Protein AF-A0A1H8M5D3-F1 (afdb_monomer)

Sequence (94 aa):
MDGDWESPDIALFLELFLINGEATSKYARGTSGIMRVVERVRHWMHANTKTGSKRNISAHYDLGNDFYGQWLDPTMTYSSALYSTGARDLQSAQ

Mean predicted aligned error: 10.5 Å

InterPro domains:
  IPR029063 S-adenosyl-L-methionine-dependent methyltransferase superfamily [G3DSA:3.40.50.150] (40-94)
  IPR029063 S-adenosyl-L-methionine-dependent methyltransferase superfamily [SSF53335] (1-84)
  IPR050723 Cyclopropane Fatty Acid Synthase/Methyltransferase [PTHR43667] (1-94)

Nearest PDB structures (foldseek):
  6gkv-assembly1_B  TM=7.501E-01  e=5.792E+00  Coptis japonica
  6gkz-assembly2_B-2  TM=3.255E-01  e=2.230E+00  Coptis japonica
  6gkz-assembly1_A  TM=3.381E-01  e=2.387E+00  Coptis japonica
  6p3o-assembly1_A-2  TM=3.972E-01  e=2.736E+00  Glaucium flavum
  6gkz-assembly1_D  TM=3.302E-01  e=4.409E+00  Coptis japonica

Solvent-accessible surface area (backbone atoms only — not comparable to full-atom values): 6056 Å² total; per-residue (Å²): 136,91,67,90,71,86,67,100,50,61,66,63,58,51,45,54,47,60,76,39,40,68,64,46,48,62,67,70,49,64,75,64,61,66,58,50,53,51,51,51,53,51,52,59,76,64,47,86,40,82,69,47,41,54,63,63,52,69,70,57,73,92,71,48,67,81,59,51,64,75,76,44,45,97,83,65,64,93,66,88,61,56,84,50,98,85,42,86,50,68,68,67,13,98

pLDDT: mean 82.28, std 13.07, range [57.81, 96.56]

Secondary structure (DSSP, 8-state):
--SS---S-HHHHHHHHHHTHHHHHHHHTTTTTHHHHHHHHHHHHT---HHHHHHHHTTS----HHHHTTTS-TT---S-----TT--SHHHH-

Structure (mmCIF, N/CA/C/O backbone):
data_AF-A0A1H8M5D3-F1
#
_entry.id   AF-A0A1H8M5D3-F1
#
loop_
_atom_site.group_PDB
_atom_site.id
_atom_site.type_symbol
_atom_site.label_atom_id
_atom_site.label_alt_id
_atom_site.label_comp_id
_atom_site.label_asym_id
_atom_site.label_entity_id
_atom_site.label_seq_id
_atom_site.pdbx_PDB_ins_code
_atom_site.Cartn_x
_atom_site.Cartn_y
_atom_site.Cartn_z
_atom_site.occupancy
_atom_site.B_iso_or_equiv
_atom_site.auth_seq_id
_atom_site.auth_comp_id
_atom_site.auth_asym_id
_atom_site.auth_atom_id
_atom_site.pdbx_PDB_model_num
ATOM 1 N N . MET A 1 1 ? 4.217 -12.145 -11.293 1.00 64.75 1 MET A N 1
ATOM 2 C CA . MET A 1 1 ? 2.940 -12.696 -11.798 1.00 64.75 1 MET A CA 1
ATOM 3 C C . MET A 1 1 ? 3.183 -13.926 -12.661 1.00 64.75 1 MET A C 1
ATOM 5 O O . MET A 1 1 ? 2.334 -14.800 -12.658 1.00 64.75 1 MET A O 1
ATOM 9 N N . ASP A 1 2 ? 4.345 -14.043 -13.310 1.00 88.81 2 ASP A N 1
ATOM 10 C CA . ASP A 1 2 ? 4.682 -15.132 -14.245 1.00 88.81 2 ASP A CA 1
ATOM 11 C C . ASP A 1 2 ? 4.990 -16.497 -13.595 1.00 88.81 2 ASP A C 1
ATOM 13 O O . ASP A 1 2 ? 5.382 -17.435 -14.277 1.00 88.81 2 ASP A O 1
ATOM 17 N N . GLY A 1 3 ? 4.780 -16.632 -12.280 1.00 90.00 3 GLY A N 1
ATOM 18 C CA . GLY A 1 3 ? 4.925 -17.906 -11.567 1.00 90.00 3 GLY A CA 1
ATOM 19 C C . GLY A 1 3 ? 6.364 -18.340 -11.275 1.00 90.00 3 GLY A C 1
ATOM 20 O O . GLY A 1 3 ? 6.571 -19.472 -10.860 1.00 90.00 3 GLY A O 1
ATOM 21 N N . ASP A 1 4 ? 7.350 -17.458 -11.449 1.00 93.44 4 ASP A N 1
ATOM 22 C CA . ASP A 1 4 ? 8.772 -17.789 -11.252 1.00 93.44 4 ASP A CA 1
ATOM 23 C C . ASP A 1 4 ? 9.130 -18.236 -9.822 1.00 93.44 4 ASP A C 1
ATOM 25 O O . ASP A 1 4 ? 10.159 -18.874 -9.603 1.00 93.44 4 ASP A O 1
ATOM 29 N N . TRP A 1 5 ? 8.312 -17.869 -8.833 1.00 93.44 5 TRP A N 1
ATOM 30 C CA . TRP A 1 5 ? 8.476 -18.249 -7.433 1.00 93.44 5 TRP A CA 1
ATOM 31 C C . TRP A 1 5 ? 7.151 -18.137 -6.675 1.00 93.44 5 TRP A C 1
ATOM 33 O O . TRP A 1 5 ? 6.231 -17.427 -7.090 1.00 93.44 5 TRP A O 1
ATOM 43 N N . GLU A 1 6 ? 7.089 -18.805 -5.526 1.00 92.75 6 GLU A N 1
ATOM 44 C CA . GLU A 1 6 ? 5.965 -18.772 -4.594 1.00 92.75 6 GLU A CA 1
ATOM 45 C C . GLU A 1 6 ? 6.462 -18.578 -3.155 1.00 92.75 6 GLU A C 1
ATOM 47 O O . GLU A 1 6 ? 7.605 -18.899 -2.825 1.00 92.75 6 GLU A O 1
ATOM 52 N N . SER A 1 7 ? 5.609 -18.026 -2.292 1.00 94.38 7 SER A N 1
ATOM 53 C CA . SER A 1 7 ? 5.869 -17.928 -0.855 1.00 94.38 7 SER A CA 1
ATOM 54 C C . SER A 1 7 ? 4.568 -18.123 -0.081 1.00 94.38 7 SER A C 1
ATOM 56 O O . SER A 1 7 ? 3.547 -17.561 -0.487 1.00 94.38 7 SER A O 1
ATOM 58 N N . PRO A 1 8 ? 4.591 -18.859 1.045 1.00 95.12 8 PRO A N 1
ATOM 59 C CA . PRO A 1 8 ? 3.438 -18.956 1.935 1.00 95.12 8 PRO A CA 1
ATOM 60 C C . PRO A 1 8 ? 3.124 -17.626 2.639 1.00 95.12 8 PRO A C 1
ATOM 62 O O . PRO A 1 8 ? 1.984 -17.411 3.038 1.00 95.12 8 PRO A O 1
ATOM 65 N N . ASP A 1 9 ? 4.113 -16.734 2.778 1.00 95.62 9 ASP A N 1
ATOM 66 C CA . ASP A 1 9 ? 3.953 -15.394 3.347 1.00 95.62 9 ASP A CA 1
ATOM 67 C C . ASP A 1 9 ? 4.890 -14.409 2.633 1.00 95.62 9 ASP A C 1
ATOM 69 O O . ASP A 1 9 ? 6.109 -14.381 2.833 1.00 95.62 9 ASP A O 1
ATOM 73 N N . ILE A 1 10 ? 4.316 -13.615 1.732 1.00 94.12 10 ILE A N 1
ATOM 74 C CA . ILE A 1 10 ? 5.066 -12.619 0.962 1.00 94.12 10 ILE A CA 1
ATOM 75 C C . ILE A 1 10 ? 5.472 -11.439 1.856 1.00 94.12 10 ILE A C 1
ATOM 77 O O . ILE A 1 10 ? 6.541 -10.865 1.646 1.00 94.12 10 ILE A O 1
ATOM 81 N N . ALA A 1 11 ? 4.659 -11.084 2.855 1.00 94.50 11 ALA A N 1
ATOM 82 C CA . ALA A 1 11 ? 4.935 -9.947 3.725 1.00 94.50 11 ALA A CA 1
ATOM 83 C C . ALA A 1 11 ? 6.173 -10.220 4.585 1.00 94.50 11 ALA A C 1
ATOM 85 O O . ALA A 1 11 ? 7.111 -9.423 4.561 1.00 94.50 11 ALA A O 1
ATOM 86 N N . LEU A 1 12 ? 6.225 -11.385 5.236 1.00 95.25 12 LEU A N 1
ATOM 87 C CA . LEU A 1 12 ? 7.374 -11.796 6.044 1.00 95.25 12 LEU A CA 1
ATOM 88 C C . LEU A 1 12 ? 8.647 -11.940 5.198 1.00 95.25 12 LEU A C 1
ATOM 90 O O . LEU A 1 12 ? 9.734 -11.533 5.614 1.00 95.25 12 LEU A O 1
ATOM 94 N N . PHE A 1 13 ? 8.518 -12.489 3.987 1.00 93.88 13 PHE A N 1
ATOM 95 C CA . PHE A 1 13 ? 9.638 -12.585 3.054 1.00 93.88 13 PHE A CA 1
ATOM 96 C C . PHE A 1 13 ? 10.218 -11.205 2.719 1.00 93.88 13 PHE A C 1
ATOM 98 O O . PHE A 1 13 ? 11.433 -11.029 2.773 1.00 93.88 13 PHE A O 1
ATOM 105 N N . LEU A 1 14 ? 9.376 -10.213 2.409 1.00 92.31 14 LEU A N 1
ATOM 106 C CA . LEU A 1 14 ? 9.829 -8.848 2.125 1.00 92.31 14 LEU A CA 1
ATOM 107 C C . LEU A 1 14 ? 10.384 -8.149 3.377 1.00 92.31 14 LEU A C 1
ATOM 109 O O . LEU A 1 14 ? 11.397 -7.451 3.285 1.00 92.31 14 LEU A O 1
ATOM 1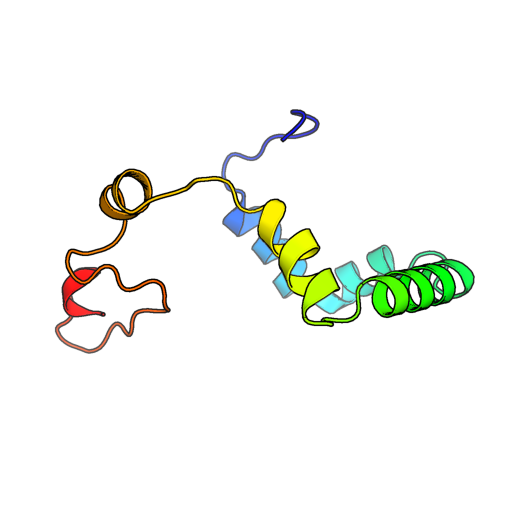13 N N . GLU A 1 15 ? 9.772 -8.368 4.542 1.00 94.62 15 GLU A N 1
ATOM 114 C CA . GLU A 1 15 ? 10.225 -7.829 5.829 1.00 94.62 15 GLU A CA 1
ATOM 115 C C . GLU A 1 15 ? 11.663 -8.256 6.154 1.00 94.62 15 GLU A C 1
ATOM 117 O O . GLU A 1 15 ? 12.475 -7.422 6.566 1.00 94.62 15 GLU A O 1
ATOM 122 N N . LEU A 1 16 ? 12.029 -9.511 5.861 1.00 93.31 16 LEU A N 1
ATOM 123 C CA . LEU A 1 16 ? 13.400 -10.004 6.013 1.00 93.31 16 LEU A CA 1
ATOM 124 C C . LEU A 1 16 ? 14.417 -9.108 5.285 1.00 93.31 16 LEU A C 1
ATOM 126 O O . LEU A 1 16 ? 15.454 -8.767 5.858 1.00 93.31 16 LEU A O 1
ATOM 130 N N . PHE A 1 17 ? 14.135 -8.691 4.048 1.00 90.56 17 PHE A N 1
ATOM 131 C CA . PHE A 1 17 ? 15.041 -7.821 3.287 1.00 90.56 17 PHE A CA 1
ATOM 132 C C . PHE A 1 17 ? 15.093 -6.397 3.832 1.00 90.56 17 PHE A C 1
ATOM 134 O O . PHE A 1 17 ? 16.162 -5.777 3.784 1.00 90.56 17 PHE A O 1
ATOM 141 N N . LEU A 1 18 ? 13.962 -5.888 4.330 1.00 90.69 18 LEU A N 1
ATOM 142 C CA . LEU A 1 18 ? 13.856 -4.546 4.903 1.00 90.69 18 LEU A CA 1
ATOM 143 C C . LEU A 1 18 ? 14.651 -4.437 6.210 1.00 90.69 18 LEU A C 1
ATOM 145 O O . LEU A 1 18 ? 15.425 -3.492 6.371 1.00 90.69 18 LEU A O 1
ATOM 149 N N . ILE A 1 19 ? 14.534 -5.429 7.098 1.00 94.69 19 ILE A N 1
ATOM 150 C CA . ILE A 1 19 ? 15.288 -5.481 8.362 1.00 94.69 19 ILE A CA 1
ATOM 151 C C . ILE A 1 19 ? 16.788 -5.679 8.094 1.00 94.69 19 ILE A C 1
ATOM 153 O O . ILE A 1 19 ? 17.625 -5.083 8.768 1.00 94.69 19 ILE A O 1
ATOM 157 N N . ASN A 1 20 ? 17.150 -6.450 7.062 1.00 92.56 20 ASN A N 1
ATOM 158 C CA . ASN A 1 20 ? 18.543 -6.692 6.667 1.00 92.56 20 ASN A CA 1
ATOM 159 C C . ASN A 1 20 ? 19.052 -5.690 5.614 1.00 92.56 20 ASN A C 1
ATOM 161 O O . ASN A 1 20 ? 19.867 -6.036 4.753 1.00 92.56 20 ASN A O 1
ATOM 165 N N . GLY A 1 21 ? 18.587 -4.438 5.676 1.00 85.75 21 GLY A N 1
ATOM 166 C CA . GLY A 1 21 ? 18.794 -3.425 4.640 1.00 85.75 21 GLY A CA 1
ATOM 167 C C . GLY A 1 21 ? 20.251 -3.220 4.207 1.00 85.75 21 GLY A C 1
ATOM 168 O O . GLY A 1 21 ? 20.508 -3.028 3.020 1.00 85.75 21 GLY A O 1
ATOM 169 N N . GLU A 1 22 ? 21.228 -3.323 5.114 1.00 82.50 22 GLU A N 1
ATOM 170 C CA . GLU A 1 22 ? 22.650 -3.211 4.754 1.00 82.50 22 GLU A CA 1
ATOM 171 C C . GLU A 1 22 ? 23.126 -4.365 3.864 1.00 82.50 22 GLU A C 1
ATOM 173 O O . GLU A 1 22 ? 23.687 -4.121 2.789 1.00 82.50 22 GLU A O 1
ATOM 178 N N . ALA A 1 23 ? 22.857 -5.610 4.270 1.00 82.69 23 ALA A N 1
ATOM 179 C CA . ALA A 1 23 ? 23.187 -6.799 3.490 1.00 82.69 23 ALA A CA 1
ATOM 180 C C . ALA A 1 23 ? 22.449 -6.770 2.146 1.00 82.69 23 ALA A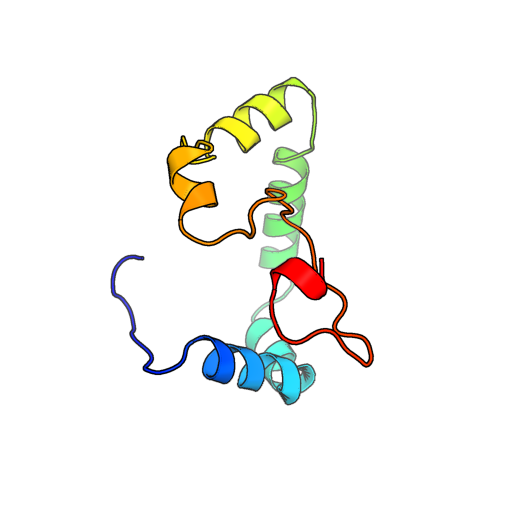 C 1
ATOM 182 O O . ALA A 1 23 ? 23.087 -6.867 1.095 1.00 82.69 23 ALA A O 1
ATOM 183 N N . THR A 1 24 ? 21.140 -6.503 2.168 1.00 80.19 24 THR A N 1
ATOM 184 C CA . THR A 1 24 ? 20.313 -6.328 0.968 1.00 80.19 24 THR A CA 1
ATOM 185 C C . THR A 1 24 ? 20.905 -5.272 0.037 1.00 80.19 24 THR A C 1
ATOM 187 O O . THR A 1 24 ? 21.062 -5.517 -1.158 1.00 80.19 24 THR A O 1
ATOM 190 N N . SER A 1 25 ? 21.318 -4.115 0.564 1.00 75.12 25 SER A N 1
ATOM 191 C CA . SER A 1 25 ? 21.892 -3.037 -0.244 1.00 75.12 25 SER A CA 1
ATOM 192 C C . SER A 1 25 ? 23.229 -3.420 -0.879 1.00 75.12 25 SER A C 1
ATOM 194 O O . SER A 1 25 ? 23.505 -3.008 -2.005 1.00 75.12 25 SER A O 1
ATOM 196 N N . LYS A 1 26 ? 24.055 -4.223 -0.199 1.00 77.62 26 LYS A N 1
ATOM 197 C CA . LYS A 1 26 ? 25.343 -4.698 -0.718 1.00 77.62 26 LYS A CA 1
ATOM 198 C C . LYS A 1 26 ? 25.148 -5.653 -1.896 1.00 77.62 26 LYS A C 1
ATOM 200 O O . LYS A 1 26 ? 25.860 -5.523 -2.889 1.00 77.62 26 LYS A O 1
ATOM 205 N N . TYR A 1 27 ? 24.164 -6.548 -1.812 1.00 72.75 27 TYR A N 1
ATOM 206 C CA . TYR A 1 27 ? 23.814 -7.465 -2.901 1.00 72.75 27 TYR A CA 1
ATOM 207 C C . TYR A 1 27 ? 23.074 -6.760 -4.048 1.00 72.75 27 TYR A C 1
ATOM 209 O O . TYR A 1 27 ? 23.377 -7.005 -5.213 1.00 72.75 27 TYR A O 1
ATOM 217 N N . ALA A 1 28 ? 22.184 -5.811 -3.743 1.00 68.69 28 ALA A N 1
ATOM 218 C CA . ALA A 1 28 ? 21.465 -5.028 -4.749 1.00 68.69 28 ALA A CA 1
ATOM 219 C C . ALA A 1 28 ? 22.374 -4.057 -5.532 1.00 68.69 28 ALA A C 1
ATOM 221 O O . ALA A 1 28 ? 22.066 -3.685 -6.661 1.00 68.69 28 ALA A O 1
ATOM 222 N N . ARG A 1 29 ? 23.512 -3.633 -4.960 1.00 62.81 29 ARG A N 1
ATOM 223 C CA . ARG A 1 29 ? 24.456 -2.679 -5.582 1.00 62.81 29 ARG A CA 1
ATOM 224 C C . ARG A 1 29 ? 25.467 -3.313 -6.555 1.00 62.81 29 ARG A C 1
ATOM 226 O O . ARG A 1 29 ? 26.472 -2.666 -6.867 1.00 62.81 29 ARG A O 1
ATOM 233 N N . GLY A 1 30 ? 25.218 -4.519 -7.072 1.00 60.47 30 GLY A N 1
ATOM 234 C CA . GLY A 1 30 ? 26.016 -5.114 -8.155 1.00 60.47 30 GLY A CA 1
ATOM 235 C C . GLY A 1 30 ? 26.226 -4.147 -9.339 1.00 60.47 30 GLY A C 1
ATOM 236 O O . GLY A 1 30 ? 25.276 -3.555 -9.842 1.00 60.47 30 GLY A O 1
ATOM 237 N N . THR A 1 31 ? 27.492 -3.924 -9.728 1.00 60.47 31 THR A N 1
ATOM 238 C CA . THR A 1 31 ? 27.972 -3.045 -10.830 1.00 60.47 31 THR A CA 1
ATOM 239 C C . THR A 1 31 ? 27.234 -1.700 -10.988 1.00 60.47 31 THR A C 1
ATOM 241 O O . THR A 1 31 ? 26.631 -1.381 -12.010 1.00 60.47 31 THR A O 1
ATOM 244 N N . SER A 1 32 ? 27.338 -0.862 -9.955 1.00 62.38 32 SER A N 1
ATOM 245 C CA . SER A 1 32 ? 26.577 0.383 -9.741 1.00 62.38 32 SER A CA 1
ATOM 246 C C . SER A 1 32 ? 26.864 1.579 -10.682 1.00 62.38 32 SER A C 1
ATOM 248 O O . SER A 1 32 ? 26.337 2.667 -10.458 1.00 62.38 32 SER A O 1
ATOM 250 N N . GLY A 1 33 ? 27.707 1.435 -11.709 1.00 65.75 33 GLY A N 1
ATOM 251 C CA . GLY A 1 33 ? 28.111 2.548 -12.586 1.00 65.75 33 GLY A CA 1
ATOM 252 C C . GLY A 1 33 ? 27.159 2.766 -13.764 1.00 65.75 33 GLY A C 1
ATOM 253 O O . GLY A 1 33 ? 26.377 3.715 -13.784 1.00 65.75 33 GLY A O 1
ATOM 254 N N . ILE A 1 34 ? 27.211 1.856 -14.739 1.00 72.00 34 ILE A N 1
ATOM 255 C CA . ILE A 1 34 ? 26.422 1.926 -15.980 1.00 72.00 34 ILE A CA 1
ATOM 256 C C . ILE A 1 34 ? 24.923 1.776 -15.706 1.00 72.00 34 ILE A C 1
ATOM 258 O O . ILE A 1 34 ? 24.133 2.557 -16.232 1.00 72.00 34 ILE A O 1
ATOM 262 N N . MET A 1 35 ? 24.522 0.853 -14.824 1.00 69.69 35 MET A N 1
ATOM 263 C CA . MET A 1 35 ? 23.102 0.625 -14.535 1.00 69.69 35 MET A CA 1
ATOM 264 C C . MET A 1 35 ? 22.433 1.850 -13.892 1.00 69.69 35 MET A C 1
ATOM 266 O O . MET A 1 35 ? 21.292 2.168 -14.205 1.00 69.69 35 MET A O 1
ATOM 270 N N . ARG A 1 36 ? 23.160 2.626 -13.071 1.00 71.06 36 ARG A N 1
ATOM 271 C CA . ARG A 1 36 ? 22.647 3.899 -12.528 1.00 71.06 36 ARG A CA 1
ATOM 272 C C . ARG A 1 36 ? 22.438 4.963 -13.597 1.00 71.06 36 ARG A C 1
ATOM 274 O O . ARG A 1 36 ? 21.505 5.753 -13.480 1.00 71.06 36 ARG A O 1
ATOM 281 N N . VAL A 1 37 ? 23.314 5.026 -14.600 1.00 77.25 37 VAL A N 1
ATOM 282 C CA . VAL A 1 37 ? 23.172 5.971 -15.717 1.00 77.25 37 VAL A CA 1
ATOM 283 C C . VAL A 1 37 ? 21.966 5.585 -16.569 1.00 77.25 37 VAL A C 1
ATOM 285 O O . VAL A 1 37 ? 21.148 6.450 -16.875 1.00 77.25 37 VAL A O 1
ATOM 288 N N . VAL A 1 38 ? 21.804 4.293 -16.864 1.00 80.19 38 VAL A N 1
ATOM 289 C CA . VAL A 1 38 ? 20.634 3.759 -17.577 1.00 80.19 38 VAL A CA 1
ATOM 290 C C . VAL A 1 38 ? 19.342 4.062 -16.815 1.00 80.19 38 VAL A C 1
ATOM 292 O O . VAL A 1 38 ? 18.422 4.632 -17.397 1.00 80.19 38 VAL A O 1
ATOM 295 N N . GLU A 1 39 ? 19.290 3.792 -15.507 1.00 76.38 39 GLU A N 1
ATOM 296 C CA . GLU A 1 39 ? 18.115 4.099 -14.680 1.00 76.38 39 GLU A CA 1
ATOM 297 C C . GLU A 1 39 ? 17.814 5.599 -14.609 1.00 76.38 39 GLU A C 1
ATOM 299 O O . GLU A 1 39 ? 16.654 6.001 -14.652 1.00 76.38 39 GLU A O 1
ATOM 304 N N . ARG A 1 40 ? 18.842 6.454 -14.559 1.00 77.56 40 ARG A N 1
ATOM 305 C CA . ARG A 1 40 ? 18.663 7.912 -14.549 1.00 77.56 40 ARG A CA 1
ATOM 306 C C . ARG A 1 40 ? 18.099 8.431 -15.871 1.00 77.56 40 ARG A C 1
ATOM 308 O O . ARG A 1 40 ? 17.201 9.271 -15.852 1.00 77.56 40 ARG A O 1
ATOM 315 N N . VAL A 1 41 ? 18.591 7.921 -17.000 1.00 82.44 41 VAL A N 1
ATOM 316 C CA . VAL A 1 41 ? 18.059 8.250 -18.333 1.00 82.44 41 VAL A CA 1
ATOM 317 C C . VAL A 1 41 ? 16.630 7.725 -18.477 1.00 82.44 41 VAL A C 1
ATOM 319 O O . VAL A 1 41 ? 15.752 8.470 -18.909 1.00 82.44 41 VAL A O 1
ATOM 322 N N . ARG A 1 42 ? 16.361 6.491 -18.034 1.00 77.75 42 ARG A N 1
ATOM 323 C CA . ARG A 1 42 ? 15.014 5.905 -18.007 1.00 77.75 42 ARG A CA 1
ATOM 324 C C . ARG A 1 42 ? 14.049 6.765 -17.192 1.00 77.75 42 ARG A C 1
ATOM 326 O O . ARG A 1 42 ? 13.000 7.140 -17.702 1.00 77.75 42 ARG A O 1
ATOM 333 N N . HIS A 1 43 ? 14.421 7.150 -15.973 1.00 75.31 43 HIS A N 1
ATOM 334 C CA . HIS A 1 43 ? 13.603 8.025 -15.130 1.00 75.31 43 HIS A CA 1
ATOM 335 C C . HIS A 1 43 ? 13.321 9.385 -15.773 1.00 75.31 43 HIS A C 1
ATOM 337 O O . HIS A 1 43 ? 12.193 9.867 -15.697 1.00 75.31 43 HIS A O 1
ATOM 343 N N . TRP A 1 44 ? 14.313 9.989 -16.431 1.00 74.50 44 TRP A N 1
ATOM 344 C CA . TRP A 1 44 ? 14.127 11.253 -17.144 1.00 74.50 44 TRP A CA 1
ATOM 345 C C . TRP A 1 44 ? 13.134 11.124 -18.311 1.00 74.50 44 TRP A C 1
ATOM 347 O O . TRP A 1 44 ? 12.284 11.994 -18.491 1.00 74.50 44 TRP A O 1
ATOM 357 N N . MET A 1 45 ? 13.159 10.003 -19.040 1.00 74.00 45 MET A N 1
ATOM 358 C CA . MET A 1 45 ? 12.187 9.710 -20.105 1.00 74.00 45 MET A CA 1
ATOM 359 C C . MET A 1 45 ? 10.756 9.464 -19.589 1.00 74.00 45 MET A C 1
ATOM 361 O O . MET A 1 45 ? 9.806 9.580 -20.360 1.00 74.00 45 MET A O 1
ATOM 365 N N . HIS A 1 46 ? 10.585 9.168 -18.296 1.00 64.50 46 HIS A N 1
ATOM 366 C CA . HIS A 1 46 ? 9.286 9.000 -17.630 1.00 64.50 46 HIS A CA 1
ATOM 367 C C . HIS A 1 46 ? 8.870 10.222 -16.790 1.00 64.50 46 HIS A C 1
ATOM 369 O O . HIS A 1 46 ? 8.059 10.095 -15.871 1.00 64.50 46 HIS A O 1
ATOM 375 N N . ALA A 1 47 ? 9.401 11.413 -17.084 1.00 67.19 47 ALA A N 1
ATOM 376 C CA . ALA A 1 47 ? 9.009 12.634 -16.389 1.00 67.19 47 ALA A CA 1
ATOM 377 C C . ALA A 1 47 ? 7.487 12.881 -16.480 1.00 67.19 47 ALA A C 1
ATOM 379 O O . ALA A 1 47 ? 6.884 12.791 -17.555 1.00 67.19 47 ALA A O 1
ATOM 380 N N . ASN A 1 48 ? 6.870 13.225 -15.342 1.00 59.53 48 ASN A N 1
ATOM 381 C CA . ASN A 1 48 ? 5.437 13.513 -15.221 1.00 59.53 48 ASN A CA 1
ATOM 382 C C . ASN A 1 48 ? 5.071 14.834 -15.922 1.00 59.53 48 ASN A C 1
ATOM 384 O O . ASN A 1 48 ? 4.886 15.876 -15.302 1.00 59.53 48 ASN A O 1
ATOM 388 N N . THR A 1 49 ? 4.980 14.787 -17.247 1.00 71.81 49 THR A N 1
ATOM 389 C CA . THR A 1 49 ? 4.315 15.801 -18.073 1.00 71.81 49 THR A CA 1
ATOM 390 C C . THR A 1 49 ? 2.839 15.436 -18.219 1.00 71.81 49 THR A C 1
ATOM 392 O O . THR A 1 49 ? 2.497 14.264 -18.145 1.00 71.81 49 THR A O 1
ATOM 395 N N . LYS A 1 50 ? 1.939 16.391 -18.485 1.00 67.38 50 LYS A N 1
ATOM 396 C CA . LYS A 1 50 ? 0.486 16.123 -18.604 1.00 67.38 50 LYS A CA 1
ATOM 397 C C . LYS A 1 50 ? 0.156 14.981 -19.590 1.00 67.38 50 LYS A C 1
ATOM 399 O O . LYS A 1 50 ? -0.721 14.161 -19.328 1.00 67.38 50 LYS A O 1
ATOM 404 N N . THR A 1 51 ? 0.904 14.890 -20.692 1.00 69.25 51 THR A N 1
ATOM 405 C CA . THR A 1 51 ? 0.807 13.807 -21.688 1.00 69.25 51 THR A CA 1
ATOM 406 C C . THR A 1 51 ? 1.452 12.502 -21.197 1.00 69.25 51 THR A C 1
ATOM 408 O O . THR A 1 51 ? 0.883 11.429 -21.393 1.00 69.25 51 THR A O 1
ATOM 411 N N . GLY A 1 52 ? 2.606 12.581 -20.522 1.00 65.12 52 GLY A N 1
ATOM 412 C CA . GLY A 1 52 ? 3.289 11.434 -19.914 1.00 65.12 52 GLY A CA 1
ATOM 413 C C . GLY A 1 52 ? 2.484 10.799 -18.780 1.00 65.12 52 GLY A C 1
ATOM 414 O O . GLY A 1 52 ? 2.355 9.583 -18.735 1.00 65.12 52 GLY A O 1
ATOM 415 N N . SER A 1 53 ? 1.837 11.607 -17.939 1.00 67.19 53 SER A N 1
ATOM 416 C CA . SER A 1 53 ? 0.926 11.149 -16.892 1.00 67.19 53 SER A CA 1
ATOM 417 C C . SER A 1 53 ? -0.263 10.397 -17.483 1.00 67.19 53 SER A C 1
ATOM 419 O O . SER A 1 53 ? -0.578 9.327 -16.987 1.00 67.19 53 SER A O 1
ATOM 421 N N . LYS A 1 54 ? -0.861 10.853 -18.595 1.00 65.25 54 LYS A N 1
ATOM 422 C CA . LYS A 1 54 ? -1.938 10.100 -19.269 1.00 65.25 54 LYS A CA 1
ATOM 423 C C . LYS A 1 54 ? -1.477 8.708 -19.734 1.00 65.25 54 LYS A C 1
ATOM 425 O O . LYS A 1 54 ? -2.224 7.748 -19.588 1.00 65.25 54 LYS A O 1
ATOM 430 N N . ARG A 1 55 ? -0.245 8.592 -20.246 1.00 64.81 55 ARG A N 1
ATOM 431 C CA . ARG A 1 55 ? 0.371 7.314 -20.656 1.00 64.81 55 ARG A CA 1
ATOM 432 C C . ARG A 1 55 ? 0.823 6.448 -19.470 1.00 64.81 55 ARG A C 1
ATOM 434 O O . ARG A 1 55 ? 0.792 5.230 -19.566 1.00 64.81 55 ARG A O 1
ATOM 441 N N . ASN A 1 56 ? 1.227 7.055 -18.357 1.00 63.31 56 ASN A N 1
ATOM 442 C CA . ASN A 1 56 ? 1.583 6.341 -17.128 1.00 63.31 56 ASN A CA 1
ATOM 443 C C . ASN A 1 56 ? 0.327 5.835 -16.389 1.00 63.31 56 ASN A C 1
ATOM 445 O O . ASN A 1 56 ? 0.358 4.774 -15.776 1.00 63.31 56 ASN A O 1
ATOM 449 N N . ILE A 1 57 ? -0.786 6.572 -16.473 1.00 60.38 57 ILE A N 1
ATOM 450 C CA . ILE A 1 57 ? -2.071 6.218 -15.852 1.00 60.38 57 ILE A CA 1
ATOM 451 C C . ILE A 1 57 ? -2.823 5.167 -16.681 1.00 60.38 57 ILE A C 1
ATOM 453 O O . ILE A 1 57 ? -3.556 4.377 -16.104 1.00 60.38 57 ILE A O 1
ATOM 457 N N . SER A 1 58 ? -2.601 5.066 -18.000 1.00 60.50 58 SER A N 1
ATOM 458 C CA . SER A 1 58 ? -3.270 4.061 -18.851 1.00 60.50 58 SER A CA 1
ATOM 459 C C . SER A 1 58 ? -2.876 2.604 -18.563 1.00 60.50 58 SER A C 1
ATOM 461 O O . SER 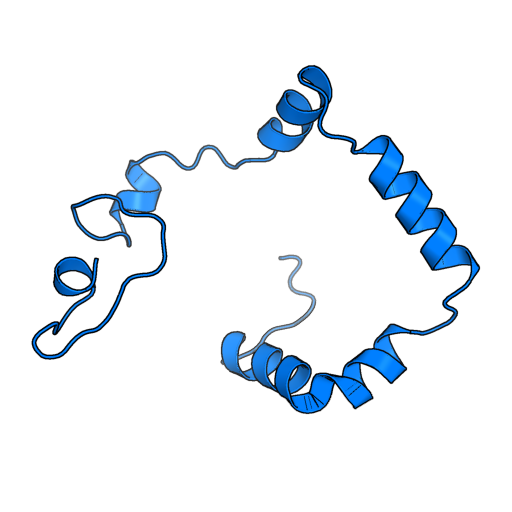A 1 58 ? -3.384 1.705 -19.220 1.00 60.50 58 SER A O 1
ATOM 463 N N . ALA A 1 59 ? -1.955 2.366 -17.626 1.00 57.81 59 ALA A N 1
ATOM 464 C CA . ALA A 1 59 ? -1.643 1.042 -17.088 1.00 57.81 59 ALA A CA 1
ATOM 465 C C . ALA A 1 59 ? -2.388 0.735 -15.775 1.00 57.81 59 ALA A C 1
ATOM 467 O O . ALA A 1 59 ? -2.155 -0.311 -15.172 1.00 57.81 59 ALA A O 1
ATOM 468 N N . HIS A 1 60 ? -3.254 1.637 -15.298 1.00 60.03 60 HIS A N 1
ATOM 469 C CA . HIS A 1 60 ? -4.190 1.290 -14.239 1.00 60.03 60 HIS A CA 1
ATOM 470 C C . HIS A 1 60 ? -5.195 0.305 -14.818 1.00 60.03 60 HIS A C 1
ATOM 472 O O . HIS A 1 60 ? -5.892 0.609 -15.781 1.00 60.03 60 HIS A O 1
ATOM 478 N N . TYR A 1 61 ? -5.234 -0.886 -14.229 1.00 59.50 61 TYR A N 1
ATOM 479 C CA . TYR A 1 61 ? -6.369 -1.782 -14.358 1.00 59.50 61 TYR A CA 1
ATOM 480 C C . TYR A 1 61 ? -7.659 -0.968 -14.166 1.00 59.50 61 TYR A C 1
ATOM 482 O O . TYR A 1 61 ? -7.692 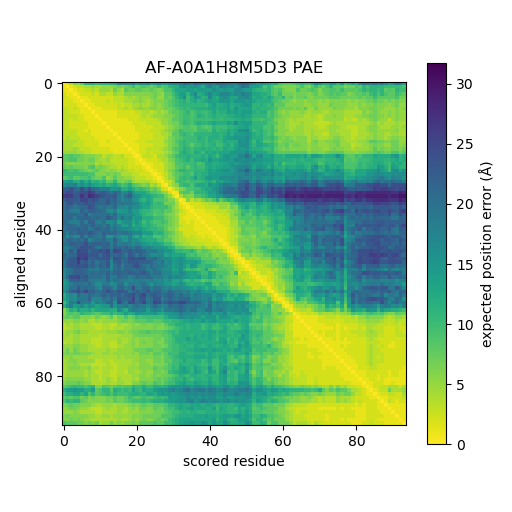-0.099 -13.289 1.00 59.50 61 TYR A O 1
ATOM 490 N N . ASP A 1 62 ? -8.699 -1.243 -14.956 1.00 60.91 62 ASP A N 1
ATOM 491 C CA . ASP A 1 62 ? -10.042 -0.669 -14.778 1.00 60.91 62 ASP A CA 1
ATOM 492 C C . ASP A 1 62 ? -10.683 -1.224 -13.487 1.00 60.91 62 ASP A C 1
ATOM 494 O O . ASP A 1 62 ? -11.684 -1.937 -13.493 1.00 60.91 62 ASP A O 1
ATOM 498 N N . LEU A 1 63 ? -10.056 -0.948 -12.345 1.00 71.00 63 LEU A N 1
ATOM 499 C CA . LEU A 1 63 ? -10.519 -1.313 -11.017 1.00 71.00 63 LEU A CA 1
ATOM 500 C C . LEU A 1 63 ? -11.422 -0.179 -10.551 1.00 71.00 63 LEU A C 1
ATOM 502 O O . LEU A 1 63 ? -10.962 0.858 -10.074 1.00 71.00 63 LEU A O 1
ATOM 506 N N . GLY A 1 64 ? -12.718 -0.366 -10.774 1.00 81.38 64 GLY A N 1
ATOM 507 C CA . GLY A 1 64 ? -13.754 0.536 -10.291 1.00 81.38 64 GLY A CA 1
ATOM 508 C C . GLY A 1 64 ? -14.131 0.270 -8.834 1.00 81.38 64 GLY A C 1
ATOM 509 O O . GLY A 1 64 ? -13.573 -0.600 -8.160 1.00 81.38 64 GLY A O 1
ATOM 510 N N . ASN A 1 65 ? -15.143 0.997 -8.361 1.00 86.06 65 ASN A N 1
ATOM 511 C CA . ASN A 1 65 ? -15.677 0.848 -7.005 1.00 86.06 65 ASN A CA 1
ATOM 512 C C . ASN A 1 65 ? -16.147 -0.582 -6.698 1.00 86.06 65 ASN A C 1
ATOM 514 O O . ASN A 1 65 ? -16.059 -0.998 -5.550 1.00 86.06 65 ASN A O 1
ATOM 518 N N . ASP A 1 66 ? -16.567 -1.347 -7.708 1.00 90.38 66 ASP A N 1
ATOM 519 C CA . ASP A 1 66 ? -16.981 -2.746 -7.545 1.00 90.38 66 ASP A CA 1
ATOM 520 C C . ASP A 1 66 ? -15.850 -3.641 -7.024 1.00 90.38 66 ASP A C 1
ATOM 522 O O . ASP A 1 66 ? -16.103 -4.575 -6.266 1.00 90.38 66 ASP A O 1
ATOM 526 N N . PHE A 1 67 ? -14.603 -3.345 -7.409 1.00 91.75 67 PHE A N 1
ATOM 527 C CA . PHE A 1 67 ? -13.427 -4.057 -6.918 1.00 91.75 67 PHE A CA 1
ATOM 528 C C . PHE A 1 67 ? -13.061 -3.605 -5.504 1.00 91.75 67 PHE A C 1
ATOM 530 O O . PHE A 1 67 ? -12.920 -4.432 -4.606 1.00 91.75 67 PHE A O 1
ATOM 537 N N . TYR A 1 68 ? -12.921 -2.293 -5.301 1.00 91.25 68 TYR A N 1
ATOM 538 C CA . TYR A 1 68 ? -12.507 -1.729 -4.014 1.00 91.25 68 TYR A CA 1
ATOM 539 C C . TYR A 1 68 ? -13.532 -1.982 -2.901 1.00 91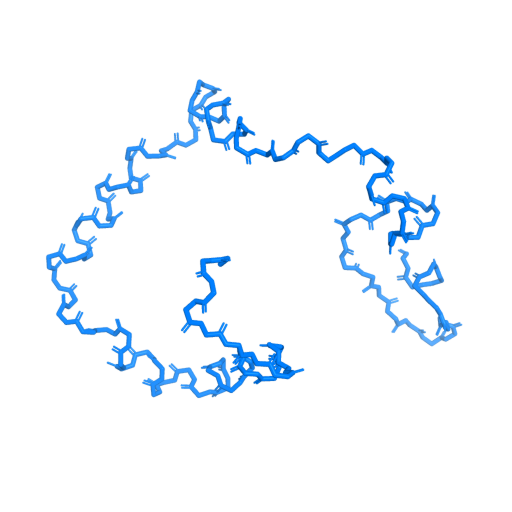.25 68 TYR A C 1
ATOM 541 O O . TYR A 1 68 ? -13.150 -2.252 -1.765 1.00 91.25 68 TYR A O 1
ATOM 549 N N . GLY A 1 69 ? -14.824 -1.978 -3.229 1.00 92.69 69 GLY A N 1
ATOM 550 C CA . GLY A 1 69 ? -15.907 -2.230 -2.279 1.00 92.69 69 GLY A CA 1
ATOM 551 C C . GLY A 1 69 ? -15.928 -3.647 -1.700 1.00 92.69 69 GLY A C 1
ATOM 552 O O . GLY A 1 69 ? -16.648 -3.884 -0.737 1.00 92.69 69 GLY A O 1
ATOM 553 N N . GLN A 1 70 ? -15.143 -4.588 -2.243 1.00 94.69 70 GLN A N 1
ATOM 554 C CA . GLN A 1 70 ? -15.021 -5.937 -1.674 1.00 94.69 70 GLN A CA 1
ATOM 555 C C . GLN A 1 70 ? -14.141 -5.986 -0.418 1.00 94.69 70 GLN A C 1
ATOM 557 O O . GLN A 1 70 ? -14.238 -6.943 0.348 1.00 94.69 70 GLN A O 1
ATOM 562 N N . TRP A 1 71 ? -13.244 -5.013 -0.225 1.00 94.25 71 TRP A N 1
ATOM 563 C CA . TRP A 1 71 ? -12.208 -5.100 0.813 1.00 94.25 71 TRP A CA 1
ATOM 564 C C . TRP A 1 71 ? -11.850 -3.775 1.498 1.00 94.25 71 TRP A C 1
ATOM 566 O O . TRP A 1 71 ? -11.208 -3.811 2.547 1.00 94.25 71 TRP A O 1
ATOM 576 N N . LEU A 1 72 ? -12.260 -2.621 0.964 1.00 95.88 72 LEU A N 1
ATOM 577 C CA . LEU A 1 72 ? -12.253 -1.368 1.721 1.00 95.88 72 LEU A CA 1
ATOM 578 C C . LEU A 1 72 ? -13.428 -1.317 2.702 1.00 95.88 72 LEU A C 1
ATOM 580 O O . LEU A 1 72 ? -14.433 -2.011 2.548 1.00 95.88 72 LEU A O 1
ATOM 584 N N . ASP A 1 73 ? -13.304 -0.465 3.715 1.00 95.31 73 ASP A N 1
ATOM 585 C CA . ASP A 1 73 ? -14.420 -0.147 4.597 1.00 95.31 73 ASP A CA 1
ATOM 586 C C . ASP A 1 73 ? -15.488 0.698 3.859 1.00 95.31 73 ASP A C 1
ATOM 588 O O . ASP A 1 73 ? -15.209 1.264 2.795 1.00 95.31 73 ASP A O 1
ATOM 592 N N . PRO A 1 74 ? -16.708 0.844 4.414 1.00 94.38 74 PRO A N 1
ATOM 593 C CA . PRO A 1 74 ? -17.800 1.562 3.750 1.00 94.38 74 PRO A CA 1
ATOM 594 C C . PRO A 1 74 ? -17.507 3.023 3.370 1.00 94.38 74 PRO A C 1
ATOM 596 O O . PRO A 1 74 ? -18.216 3.576 2.530 1.00 94.38 74 PRO A O 1
ATOM 599 N N . THR A 1 75 ? -16.494 3.666 3.966 1.00 94.12 75 THR A N 1
ATOM 600 C CA . THR A 1 75 ? -16.082 5.030 3.594 1.00 94.12 75 THR A CA 1
ATOM 601 C C . THR A 1 75 ? -15.288 5.089 2.284 1.00 94.12 75 THR A C 1
ATOM 603 O O . THR A 1 75 ? -15.082 6.181 1.757 1.00 94.12 75 THR A O 1
ATOM 606 N N . MET A 1 76 ? -14.877 3.937 1.732 1.00 94.62 76 MET A N 1
ATOM 607 C CA . MET A 1 76 ? -14.015 3.813 0.548 1.00 94.62 76 MET A CA 1
ATOM 608 C C . MET A 1 76 ? -12.644 4.487 0.728 1.00 94.62 76 MET A C 1
ATOM 610 O O . MET A 1 76 ? -12.035 4.962 -0.236 1.00 94.62 76 MET A O 1
ATOM 614 N N . THR A 1 77 ? -12.143 4.532 1.965 1.00 93.94 77 THR A N 1
ATOM 615 C CA . THR A 1 7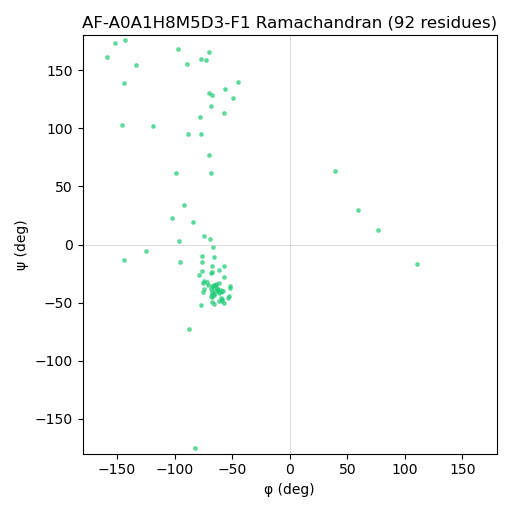7 ? -10.882 5.201 2.292 1.00 93.94 77 THR A C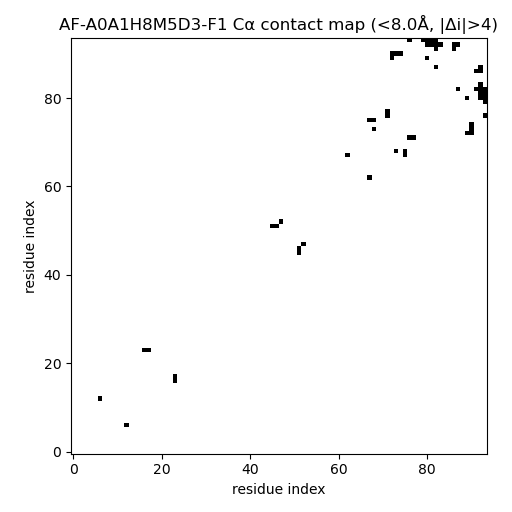A 1
ATOM 616 C C . THR A 1 77 ? -9.687 4.344 1.884 1.00 93.94 77 THR A C 1
ATOM 618 O O . THR A 1 77 ? -9.382 3.326 2.504 1.00 93.94 77 THR A O 1
ATOM 621 N N . TYR A 1 78 ? -8.962 4.787 0.852 1.00 93.62 78 TYR A N 1
ATOM 622 C CA . TYR A 1 78 ? -7.718 4.157 0.401 1.00 93.62 78 TYR A CA 1
ATOM 623 C C . TYR A 1 78 ? -6.481 4.888 0.938 1.00 93.62 78 TYR A C 1
ATOM 625 O O . TYR A 1 78 ? -5.667 5.447 0.200 1.00 93.62 78 TYR A O 1
ATOM 633 N N . SER A 1 79 ? -6.364 4.905 2.261 1.00 93.31 79 SER A N 1
ATOM 634 C CA . SER A 1 79 ? -5.212 5.424 2.999 1.00 93.31 79 SER A CA 1
ATOM 635 C C . SER A 1 79 ? -4.941 4.567 4.233 1.00 93.31 79 SER A C 1
ATOM 637 O O . SER A 1 79 ? -5.669 3.619 4.512 1.00 93.31 79 SER A O 1
ATOM 639 N N . SER A 1 80 ? -3.868 4.873 4.967 1.00 95.69 80 SER A N 1
ATOM 640 C CA . SER A 1 80 ? -3.599 4.195 6.235 1.00 95.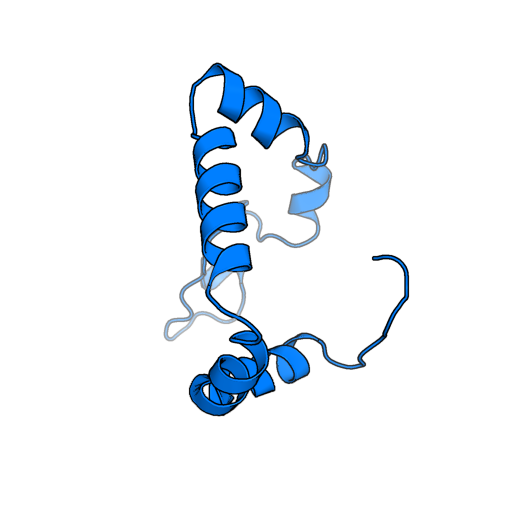69 80 SER A CA 1
ATOM 641 C C . SER A 1 80 ? -4.653 4.572 7.271 1.00 95.69 80 SER A C 1
ATOM 643 O O . SER A 1 80 ? -4.835 5.755 7.546 1.00 95.69 80 SER A O 1
ATOM 645 N N . ALA A 1 81 ? -5.249 3.563 7.896 1.00 95.56 81 ALA A N 1
ATOM 646 C CA . ALA A 1 81 ? -6.049 3.720 9.102 1.00 95.56 81 ALA A CA 1
ATOM 647 C C . ALA A 1 81 ? -5.154 4.011 10.326 1.00 95.56 81 ALA A C 1
ATOM 649 O O . ALA A 1 81 ? -3.959 3.682 10.335 1.00 95.56 81 ALA A O 1
ATOM 650 N N . LEU A 1 82 ? -5.739 4.590 11.376 1.00 96.50 82 LEU A N 1
ATOM 651 C CA . LEU A 1 82 ? -5.119 4.845 12.674 1.00 96.50 82 LEU A CA 1
ATOM 652 C C . LEU A 1 82 ? -5.865 4.089 13.785 1.00 96.50 82 LEU A C 1
ATOM 654 O O . LEU A 1 82 ? -6.894 4.525 14.297 1.00 96.50 82 LEU A O 1
ATOM 658 N N . TYR A 1 83 ? -5.289 2.975 14.231 1.00 96.56 83 TYR A N 1
ATOM 659 C CA . TYR A 1 83 ? -5.839 2.182 15.330 1.00 96.56 83 TYR A CA 1
ATOM 660 C C . TYR A 1 83 ? -5.537 2.840 16.684 1.00 96.56 83 TYR A C 1
ATOM 662 O O . TYR A 1 83 ? -4.467 2.655 17.264 1.00 96.56 83 TYR A O 1
ATOM 670 N N . SER A 1 84 ? -6.488 3.631 17.181 1.00 93.19 84 SER A N 1
ATOM 671 C CA . SER A 1 84 ? -6.438 4.267 18.503 1.00 93.19 84 SER A CA 1
ATOM 672 C C . SER A 1 84 ? -7.225 3.466 19.552 1.00 93.19 84 SER A C 1
ATOM 674 O O . SER A 1 84 ? -7.960 2.531 19.223 1.00 93.19 84 SER A O 1
ATOM 676 N N . THR A 1 85 ? -7.067 3.796 20.839 1.00 92.69 85 THR A N 1
ATOM 677 C CA . THR A 1 85 ? -7.765 3.094 21.928 1.00 92.69 85 THR A CA 1
ATOM 678 C C . THR A 1 85 ? -9.279 3.143 21.719 1.00 92.69 85 THR A C 1
ATOM 680 O O . THR A 1 85 ? -9.890 4.202 21.827 1.00 92.69 85 THR A O 1
ATOM 683 N N . GLY A 1 86 ? -9.886 1.982 21.469 1.00 91.38 86 GLY A N 1
ATOM 684 C CA . GLY A 1 86 ? -11.325 1.846 21.236 1.00 91.38 86 GLY A CA 1
ATOM 685 C C . GLY A 1 86 ? -11.703 1.477 19.800 1.00 91.38 86 GLY A C 1
ATOM 686 O O . GLY A 1 86 ? -12.807 0.966 19.616 1.00 91.38 86 GLY A O 1
ATOM 687 N N . ALA A 1 87 ? -10.801 1.640 18.826 1.00 95.06 87 ALA A N 1
ATOM 688 C CA . ALA A 1 87 ? -10.975 1.080 17.487 1.00 95.06 87 ALA A CA 1
ATOM 689 C C . ALA A 1 87 ? -10.828 -0.449 17.547 1.00 95.06 87 ALA A C 1
ATOM 691 O O . ALA A 1 87 ? -9.889 -0.968 18.158 1.00 95.06 87 ALA A O 1
ATOM 692 N N . ARG A 1 88 ? -11.778 -1.180 16.958 1.00 94.62 88 ARG A N 1
ATOM 693 C CA . ARG A 1 88 ? -11.811 -2.659 16.999 1.00 94.62 88 ARG A CA 1
ATOM 694 C C . ARG A 1 88 ? -11.865 -3.307 15.621 1.00 94.62 88 ARG A C 1
ATOM 696 O O . ARG A 1 88 ? -11.795 -4.528 15.529 1.00 94.62 88 ARG A O 1
ATOM 703 N N . ASP A 1 89 ? -11.998 -2.505 14.576 1.00 94.62 89 ASP A N 1
ATOM 704 C CA . ASP A 1 89 ? -12.108 -2.939 13.190 1.00 94.62 89 ASP A CA 1
ATOM 705 C C . ASP A 1 89 ? -11.558 -1.852 12.256 1.00 94.62 89 ASP A C 1
ATOM 707 O O . ASP A 1 89 ? -11.200 -0.760 12.699 1.00 94.62 89 ASP A O 1
ATOM 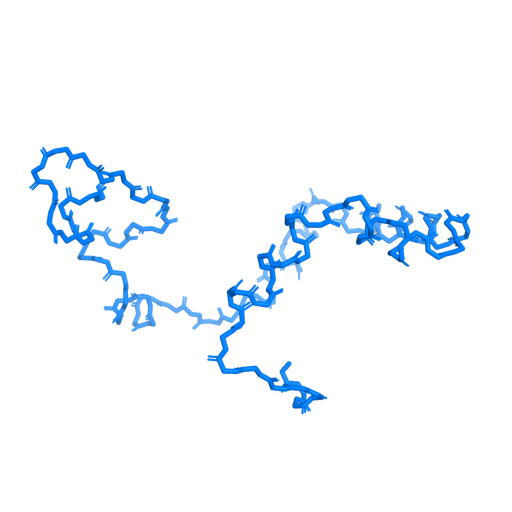711 N N . LEU A 1 90 ? -11.472 -2.167 10.960 1.00 95.06 90 LEU A N 1
ATOM 712 C CA . LEU A 1 90 ? -10.972 -1.235 9.953 1.00 95.06 90 LEU A CA 1
ATOM 713 C C . LEU A 1 90 ? -11.819 0.038 9.908 1.00 95.06 90 LEU A C 1
ATOM 715 O O . LEU A 1 90 ? -11.266 1.126 9.921 1.00 95.06 90 LEU A O 1
ATOM 719 N N . GLN A 1 91 ? -13.146 -0.089 9.913 1.00 95.06 91 GLN A N 1
ATOM 720 C CA . GLN A 1 91 ? -14.048 1.055 9.789 1.00 95.06 91 GLN A CA 1
ATOM 721 C C . GLN A 1 91 ? -13.908 2.048 10.952 1.00 95.06 91 GLN A C 1
ATOM 723 O O . GLN A 1 91 ? -13.962 3.250 10.734 1.00 95.06 91 GLN A O 1
ATOM 728 N N . SER A 1 92 ? -13.733 1.563 12.182 1.00 94.81 92 SER A N 1
ATOM 729 C CA . SER A 1 92 ? -13.522 2.410 13.364 1.00 94.81 92 SER A CA 1
ATOM 730 C C . SER A 1 92 ? -12.111 2.990 13.461 1.00 94.81 92 SER A C 1
ATOM 732 O O . SER A 1 92 ? -11.891 3.895 14.265 1.00 94.81 92 SER A O 1
ATOM 734 N N . ALA A 1 93 ? -11.160 2.461 12.687 1.00 96.12 93 ALA A N 1
ATOM 735 C CA . ALA A 1 93 ? -9.787 2.948 12.624 1.00 96.12 93 ALA A CA 1
ATOM 736 C C . ALA A 1 93 ? -9.539 3.929 11.464 1.00 96.12 93 ALA A C 1
ATOM 738 O O . ALA A 1 93 ? -8.497 4.584 11.457 1.00 96.12 93 ALA A O 1
ATOM 739 N N . GLN A 1 94 ? -10.438 3.999 10.482 1.00 94.44 94 GLN A N 1
ATOM 740 C CA . GLN A 1 94 ? -10.386 4.968 9.380 1.00 94.44 94 GLN A CA 1
ATOM 741 C C . GLN A 1 94 ? -10.836 6.348 9.861 1.00 94.44 94 GLN A C 1
ATOM 743 O O . GLN A 1 94 ? -10.156 7.333 9.496 1.00 94.44 94 GLN A O 1
#

Organism: NCBI:txid501024

Foldseek 3Di:
DPPPDDDPDPPVVVVVCVVVVVVNVVVVCPPVDVVVVVVVVVVVVQPPDVVSVVVVCVPDDPCDPVNLVVPADPVSDPDDFQDDPPDDDRNSRD

Radius of gyration: 19.61 Å; Cα contacts (8 Å, |Δi|>4): 31; chains: 1; bounding box: 46×35×44 Å